Protein AF-A0A660XQ26-F1 (afdb_monomer)

Radius of gyration: 34.51 Å; Cα contacts (8 Å, |Δi|>4): 28; chains: 1; bounding box: 48×51×96 Å

Sequence (122 aa):
MLNLTRQERLVIRFLALFFVIGSGVHLIRERINPVQPIMLNGESEEAEVFKAKADKVESLYILNQRRGRSEGQSINPGETRPVKIDLNSATLDELMALPKIGQVTAQRIIDYRAKHGGFKTV

Structure (mmCIF, N/CA/C/O backbone):
data_AF-A0A660XQ26-F1
#
_entry.id   AF-A0A660XQ26-F1
#
loop_
_atom_site.group_PDB
_atom_site.id
_atom_site.type_symbol
_atom_site.label_atom_id
_atom_site.label_alt_id
_atom_site.label_comp_id
_atom_site.label_asym_id
_atom_site.label_entity_id
_atom_site.label_seq_id
_atom_site.pdbx_PDB_ins_code
_atom_site.Cartn_x
_atom_site.Cartn_y
_atom_site.Cartn_z
_atom_site.occupancy
_atom_site.B_iso_or_equiv
_atom_site.auth_seq_id
_atom_site.auth_comp_id
_atom_site.auth_asym_id
_atom_site.auth_atom_id
_atom_site.pdbx_PDB_model_num
ATOM 1 N N . MET A 1 1 ? 31.552 16.662 -64.137 1.00 50.75 1 MET A N 1
ATOM 2 C CA . MET A 1 1 ? 30.995 15.363 -63.700 1.00 50.75 1 MET A CA 1
ATOM 3 C C . MET A 1 1 ? 31.978 14.786 -62.704 1.00 50.75 1 MET A C 1
ATOM 5 O O . MET A 1 1 ? 33.138 14.659 -63.066 1.00 50.75 1 MET A O 1
ATOM 9 N N . LEU A 1 2 ? 31.592 14.562 -61.446 1.00 68.12 2 LEU A N 1
ATOM 10 C CA . LEU A 1 2 ? 32.532 13.978 -60.489 1.00 68.12 2 LEU A CA 1
ATOM 11 C C . LEU A 1 2 ? 32.887 12.554 -60.964 1.00 68.12 2 LEU A C 1
ATOM 13 O O . LEU A 1 2 ? 31.992 11.734 -61.181 1.00 68.12 2 LEU A O 1
ATOM 17 N N . ASN A 1 3 ? 34.175 12.266 -61.155 1.00 71.19 3 ASN A N 1
ATOM 18 C CA . ASN A 1 3 ? 34.662 10.927 -61.497 1.00 71.19 3 ASN A CA 1
ATOM 19 C C . ASN A 1 3 ? 34.707 10.065 -60.230 1.00 71.19 3 ASN A C 1
ATOM 21 O O . ASN A 1 3 ? 35.777 9.775 -59.707 1.00 71.19 3 ASN A O 1
ATOM 25 N N . LEU A 1 4 ? 33.533 9.685 -59.717 1.00 80.94 4 LEU A N 1
ATOM 26 C CA . LEU A 1 4 ? 33.453 8.802 -58.557 1.00 80.94 4 LEU A CA 1
ATOM 27 C C . LEU A 1 4 ? 33.708 7.351 -58.945 1.00 80.94 4 LEU A C 1
ATOM 29 O O . LEU A 1 4 ? 33.143 6.841 -59.926 1.00 80.94 4 LEU A O 1
ATOM 33 N N . THR A 1 5 ? 34.491 6.670 -58.115 1.00 89.06 5 THR A N 1
ATOM 34 C CA . THR A 1 5 ? 34.742 5.236 -58.249 1.00 89.06 5 THR A CA 1
ATOM 35 C C . THR A 1 5 ? 33.449 4.434 -58.035 1.00 89.06 5 THR A C 1
ATOM 37 O O . THR A 1 5 ? 32.462 4.918 -57.468 1.00 89.06 5 THR A O 1
ATOM 40 N N . ARG A 1 6 ? 33.408 3.176 -58.509 1.00 83.62 6 ARG A N 1
ATOM 41 C CA . ARG A 1 6 ? 32.219 2.307 -58.350 1.00 83.62 6 ARG A CA 1
ATOM 42 C C . ARG A 1 6 ? 31.797 2.174 -56.881 1.00 83.62 6 ARG A C 1
ATOM 44 O O . ARG A 1 6 ? 30.602 2.133 -56.603 1.00 83.62 6 ARG A O 1
ATOM 51 N N . GLN A 1 7 ? 32.776 2.144 -55.975 1.00 83.88 7 GLN A N 1
ATOM 52 C CA . GLN A 1 7 ? 32.571 2.016 -54.533 1.00 83.88 7 GLN A CA 1
ATOM 53 C C . GLN A 1 7 ? 31.989 3.300 -53.925 1.00 83.88 7 GLN A C 1
ATOM 55 O O . GLN A 1 7 ? 31.001 3.241 -53.200 1.00 83.88 7 GLN A O 1
ATOM 60 N N . GLU A 1 8 ? 32.497 4.475 -54.296 1.00 85.50 8 GLU A N 1
ATOM 61 C CA . GLU A 1 8 ? 31.980 5.750 -53.778 1.00 85.50 8 GLU A CA 1
ATOM 62 C C . GLU A 1 8 ? 30.532 6.013 -54.208 1.00 85.50 8 GLU A C 1
ATOM 64 O O . GLU A 1 8 ? 29.714 6.490 -53.424 1.00 85.50 8 GLU A O 1
ATOM 69 N N . ARG A 1 9 ? 30.166 5.640 -55.441 1.00 86.56 9 ARG A N 1
ATOM 70 C CA . ARG A 1 9 ? 28.785 5.779 -55.929 1.00 86.56 9 ARG A CA 1
ATOM 71 C C . ARG A 1 9 ? 27.801 4.910 -55.146 1.00 86.56 9 ARG A C 1
ATOM 73 O O . ARG A 1 9 ? 26.646 5.294 -54.976 1.00 86.56 9 ARG A O 1
ATOM 80 N N . LEU A 1 10 ? 28.249 3.741 -54.694 1.00 86.75 10 LEU A N 1
ATOM 81 C CA . LEU A 1 10 ? 27.459 2.833 -53.870 1.00 86.75 10 LEU A CA 1
ATOM 82 C C . LEU A 1 10 ? 27.271 3.422 -52.466 1.00 86.75 10 LEU A C 1
ATOM 84 O O . LEU A 1 10 ? 26.140 3.518 -51.998 1.00 86.75 10 LEU A O 1
ATOM 88 N N . VAL A 1 11 ? 28.352 3.915 -51.856 1.00 89.50 11 VAL A N 1
ATOM 89 C CA . VAL A 1 11 ? 28.323 4.579 -50.542 1.00 89.50 11 VAL A CA 1
ATOM 90 C C . VAL A 1 11 ? 27.390 5.788 -50.550 1.00 89.50 11 VAL A C 1
ATOM 92 O O . VAL A 1 11 ? 26.551 5.914 -49.665 1.00 89.50 11 VAL A O 1
ATOM 95 N N . ILE A 1 12 ? 27.452 6.637 -51.578 1.00 92.19 12 ILE A N 1
ATOM 96 C CA . ILE A 1 12 ? 26.571 7.810 -51.679 1.00 92.19 12 ILE A CA 1
ATOM 97 C C . ILE A 1 12 ? 25.101 7.408 -51.809 1.00 92.19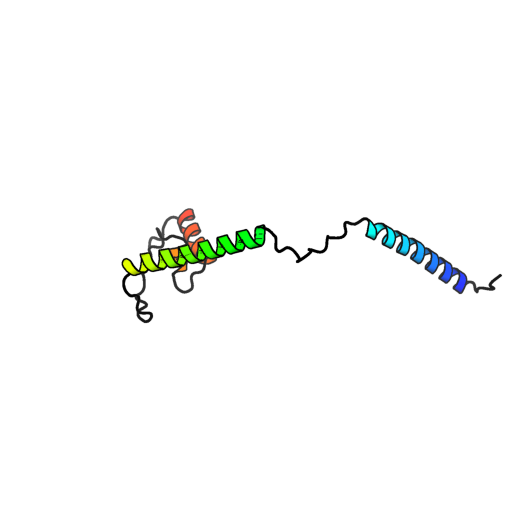 12 ILE A C 1
ATOM 99 O O . ILE A 1 12 ? 24.242 8.047 -51.208 1.00 92.19 12 ILE A O 1
ATOM 103 N N . ARG A 1 13 ? 24.790 6.335 -52.547 1.00 90.31 13 ARG A N 1
ATOM 104 C CA . ARG A 1 13 ? 23.413 5.824 -52.648 1.00 90.31 13 ARG A CA 1
ATOM 105 C C . ARG A 1 13 ? 22.903 5.296 -51.309 1.00 90.31 13 ARG A C 1
ATOM 107 O O . ARG A 1 13 ? 21.759 5.571 -50.963 1.00 90.31 13 ARG A O 1
ATOM 114 N N . PHE A 1 14 ? 23.744 4.596 -50.547 1.00 93.75 14 PHE A N 1
ATOM 115 C CA . PHE A 1 14 ? 23.399 4.169 -49.191 1.00 93.75 14 PHE A CA 1
ATOM 116 C C . PHE A 1 14 ? 23.185 5.367 -48.264 1.00 93.75 14 PHE A C 1
ATOM 118 O O . PHE A 1 14 ? 22.149 5.444 -47.610 1.00 93.75 14 PHE A O 1
ATOM 125 N N . LEU A 1 15 ? 24.102 6.336 -48.254 1.00 92.81 15 LEU A N 1
ATOM 126 C CA . LEU A 1 15 ? 23.973 7.539 -47.430 1.00 92.81 15 LEU A CA 1
ATOM 127 C C . LEU A 1 15 ? 22.704 8.330 -47.763 1.00 92.81 15 LEU A C 1
ATOM 129 O O . LEU A 1 15 ? 21.978 8.718 -46.854 1.00 92.81 15 LEU A O 1
ATOM 133 N N . ALA A 1 16 ? 22.390 8.510 -49.048 1.00 94.06 16 ALA A N 1
ATOM 134 C CA . ALA A 1 16 ? 21.166 9.180 -49.474 1.00 94.06 16 ALA A CA 1
ATOM 135 C C . ALA A 1 16 ? 19.904 8.423 -49.022 1.00 94.06 16 ALA A C 1
ATOM 137 O O . ALA A 1 16 ? 18.959 9.046 -48.545 1.00 94.06 16 ALA A O 1
ATOM 138 N N . LEU A 1 17 ? 19.897 7.086 -49.111 1.00 94.19 17 LEU A N 1
ATOM 139 C CA . LEU A 1 17 ? 18.779 6.255 -48.653 1.00 94.19 17 LEU A CA 1
ATOM 140 C C . LEU A 1 17 ? 18.546 6.406 -47.142 1.00 94.19 17 LEU A C 1
ATOM 142 O O . LEU A 1 17 ? 17.425 6.679 -46.716 1.00 94.19 17 LEU A O 1
ATOM 146 N N . PHE A 1 18 ? 19.600 6.267 -46.334 1.00 93.88 18 PHE A N 1
ATOM 147 C CA . PHE A 1 18 ? 19.507 6.413 -44.879 1.00 93.88 18 PHE A CA 1
ATOM 148 C C . PHE A 1 18 ? 19.152 7.838 -44.459 1.00 93.88 18 PHE A C 1
ATOM 150 O O . PHE A 1 18 ? 18.417 8.009 -43.491 1.00 93.88 18 PHE A O 1
ATOM 157 N N . PHE A 1 19 ? 19.613 8.852 -45.194 1.00 94.19 19 PHE A N 1
ATOM 158 C CA . PHE A 1 19 ? 19.237 10.238 -44.943 1.00 94.19 19 PHE A CA 1
ATOM 159 C C . PHE A 1 19 ? 17.743 10.463 -45.191 1.00 94.19 19 PHE A C 1
ATOM 161 O O . PHE A 1 19 ? 17.068 11.009 -44.331 1.00 94.19 19 PHE A O 1
ATOM 168 N N . VAL A 1 20 ? 17.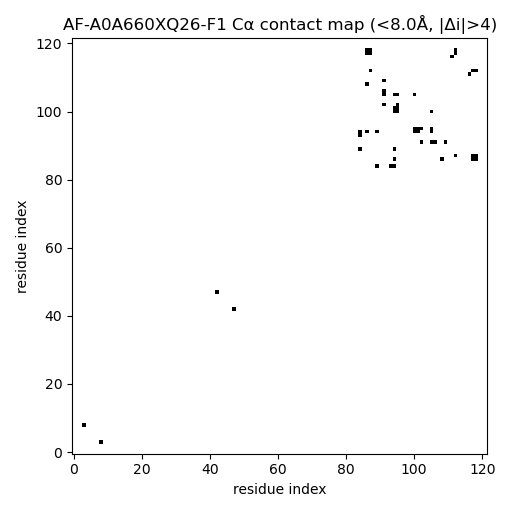187 9.969 -46.303 1.00 93.69 20 VAL A N 1
ATOM 169 C CA . VAL A 1 20 ? 15.748 10.097 -46.599 1.00 93.69 20 VAL A CA 1
ATOM 170 C C . VAL A 1 20 ? 14.895 9.352 -45.570 1.00 93.69 20 VAL A C 1
ATOM 172 O O . VAL A 1 20 ? 13.923 9.910 -45.063 1.00 93.69 20 VAL A O 1
ATOM 175 N N . ILE A 1 21 ? 15.268 8.117 -45.221 1.00 92.38 21 ILE A N 1
ATOM 176 C CA . ILE A 1 21 ? 14.558 7.326 -44.204 1.00 92.38 21 ILE A CA 1
ATOM 177 C C . ILE A 1 21 ? 14.665 8.002 -42.831 1.00 92.38 21 ILE A C 1
ATOM 179 O O . ILE A 1 21 ? 13.659 8.177 -42.147 1.00 92.38 21 ILE A O 1
ATOM 183 N N . GLY A 1 22 ? 15.869 8.422 -42.439 1.00 87.06 22 GLY A N 1
ATOM 184 C CA . GLY A 1 22 ? 16.141 9.086 -41.167 1.00 87.06 22 GLY A CA 1
ATOM 185 C C . GLY A 1 22 ? 15.412 10.422 -41.037 1.00 87.06 22 GLY A C 1
ATOM 186 O O . GLY A 1 22 ? 14.752 10.654 -40.027 1.00 87.06 22 GLY A O 1
ATOM 187 N N . SER A 1 23 ? 15.451 11.267 -42.071 1.00 87.00 23 SER A N 1
ATOM 188 C CA . SER A 1 23 ? 14.676 12.509 -42.136 1.00 87.00 23 SER A CA 1
ATOM 189 C C . SER A 1 23 ? 13.170 12.240 -42.114 1.00 87.00 23 SER A C 1
ATOM 191 O O . SER A 1 23 ? 12.448 12.951 -41.425 1.00 87.00 23 SER A O 1
ATOM 193 N N . GLY A 1 24 ? 12.685 11.190 -42.784 1.00 86.19 24 GLY A N 1
ATOM 194 C CA . GLY A 1 24 ? 11.277 10.787 -42.731 1.00 86.19 24 GLY A CA 1
ATOM 195 C C . GLY A 1 24 ? 10.819 10.404 -41.320 1.00 86.19 24 GLY A C 1
ATOM 196 O O . GLY A 1 24 ? 9.801 10.902 -40.843 1.00 86.19 24 GLY A O 1
ATOM 197 N N . VAL A 1 25 ? 11.601 9.584 -40.610 1.00 84.19 25 VAL A N 1
ATOM 198 C CA . VAL A 1 25 ? 11.337 9.231 -39.202 1.00 84.19 25 VAL A CA 1
ATOM 199 C C . VAL A 1 25 ? 11.413 10.465 -38.299 1.00 84.19 25 VAL A C 1
ATOM 201 O O . VAL A 1 25 ? 10.564 10.643 -37.425 1.00 84.19 25 VAL A O 1
ATOM 204 N N . HIS A 1 26 ? 12.401 11.335 -38.521 1.00 76.88 26 HIS A N 1
ATOM 205 C CA . HIS A 1 26 ? 12.572 12.575 -37.767 1.00 76.88 26 HIS A CA 1
ATOM 206 C C . HIS A 1 26 ? 11.348 13.496 -37.892 1.00 76.88 26 HIS A C 1
ATOM 208 O O . HIS A 1 26 ? 10.875 14.008 -36.882 1.00 76.88 26 HIS A O 1
ATOM 214 N N . LEU A 1 27 ? 10.780 13.622 -39.096 1.00 73.31 27 LEU A N 1
ATOM 215 C CA . LEU A 1 27 ? 9.578 14.423 -39.351 1.00 73.31 27 LEU A CA 1
ATOM 216 C C . LEU A 1 27 ? 8.311 13.829 -38.710 1.00 73.31 27 LEU A C 1
ATOM 218 O O . LEU A 1 27 ? 7.433 14.572 -38.276 1.00 73.31 27 LEU A O 1
ATOM 222 N N . ILE A 1 28 ? 8.200 12.499 -38.607 1.00 70.94 28 ILE A N 1
ATOM 223 C CA . ILE A 1 28 ? 7.044 11.841 -37.966 1.00 70.94 28 ILE A CA 1
ATOM 224 C C . ILE A 1 28 ? 7.095 11.982 -36.434 1.00 70.94 28 ILE A C 1
ATOM 226 O O . ILE A 1 28 ? 6.047 12.067 -35.791 1.00 70.94 28 ILE A O 1
ATOM 230 N N . ARG A 1 29 ? 8.292 12.071 -35.834 1.00 66.69 29 ARG A N 1
ATOM 231 C CA . ARG A 1 29 ? 8.457 12.256 -34.379 1.00 66.69 29 ARG A CA 1
ATOM 232 C C . ARG A 1 29 ? 7.806 13.546 -33.871 1.00 66.69 29 ARG A C 1
ATOM 234 O O . ARG A 1 29 ? 7.321 13.570 -32.746 1.00 66.69 29 ARG A O 1
ATOM 241 N N . GLU A 1 30 ? 7.745 14.588 -34.693 1.00 61.28 30 GLU A N 1
ATOM 242 C CA . GLU A 1 30 ? 7.237 15.910 -34.303 1.00 61.28 30 GLU A CA 1
ATOM 243 C C . GLU A 1 30 ? 5.697 15.977 -34.199 1.00 61.28 30 GLU A C 1
ATOM 245 O O . GLU A 1 30 ? 5.143 16.926 -33.649 1.00 61.28 30 GLU A O 1
ATOM 250 N N . ARG A 1 31 ? 4.982 14.943 -34.674 1.00 60.19 31 ARG A N 1
ATOM 251 C CA . ARG A 1 31 ? 3.523 14.772 -34.498 1.00 60.19 31 ARG A CA 1
ATOM 252 C C . ARG A 1 31 ? 3.147 13.890 -33.305 1.00 60.19 31 ARG A C 1
ATOM 254 O O . ARG A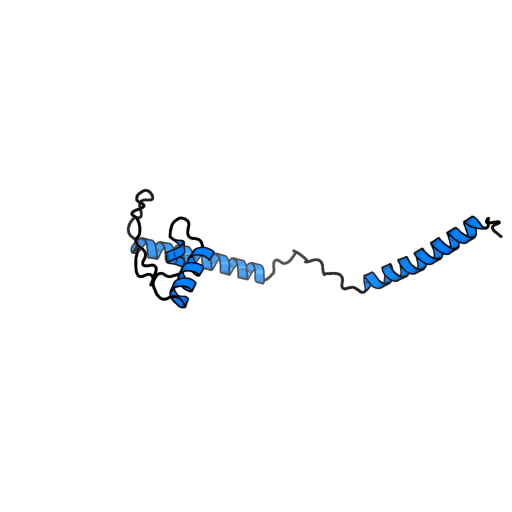 1 31 ? 1.960 13.724 -33.031 1.00 60.19 31 ARG A O 1
ATOM 261 N N . ILE A 1 32 ? 4.125 13.320 -32.601 1.00 65.06 32 ILE A N 1
ATOM 262 C CA . ILE A 1 32 ? 3.881 12.591 -31.357 1.00 65.06 32 ILE A CA 1
ATOM 263 C C . ILE A 1 32 ? 3.888 13.627 -30.238 1.00 65.06 32 ILE A C 1
ATOM 265 O O . ILE A 1 32 ? 4.932 14.196 -29.936 1.00 65.06 32 ILE A O 1
ATOM 269 N N . ASN A 1 33 ? 2.694 13.885 -29.695 1.00 64.25 33 ASN A N 1
ATOM 270 C CA . ASN A 1 33 ? 2.372 14.845 -28.637 1.00 64.25 33 ASN A CA 1
ATOM 271 C C . ASN A 1 33 ? 3.591 15.230 -27.782 1.00 64.25 33 ASN A C 1
ATOM 273 O O . ASN A 1 33 ? 4.031 14.399 -26.977 1.00 64.25 33 ASN A O 1
ATOM 277 N N . PRO A 1 34 ? 4.140 16.455 -27.913 1.00 64.81 34 PRO A N 1
ATOM 278 C CA . PRO A 1 34 ? 5.104 16.921 -26.935 1.00 64.81 34 PRO A CA 1
ATOM 279 C C . PRO A 1 34 ? 4.396 16.886 -25.581 1.00 64.81 34 PRO A C 1
ATOM 281 O O . PRO A 1 34 ? 3.382 17.557 -25.382 1.00 64.81 34 PRO A O 1
ATOM 284 N N . VAL A 1 35 ? 4.886 16.037 -24.675 1.00 63.06 35 VAL A N 1
ATOM 285 C CA . VAL A 1 35 ? 4.476 16.061 -23.271 1.00 63.06 35 VAL A CA 1
ATOM 286 C C . VAL A 1 35 ? 4.695 17.495 -22.817 1.00 63.06 35 VAL A C 1
ATOM 288 O O . VAL A 1 35 ? 5.826 17.982 -22.852 1.00 63.06 35 VAL A O 1
ATOM 291 N N . GLN A 1 36 ? 3.608 18.197 -22.497 1.00 68.19 36 GLN A N 1
ATOM 292 C CA . GLN A 1 36 ? 3.690 19.587 -22.076 1.00 68.19 36 GLN A CA 1
AT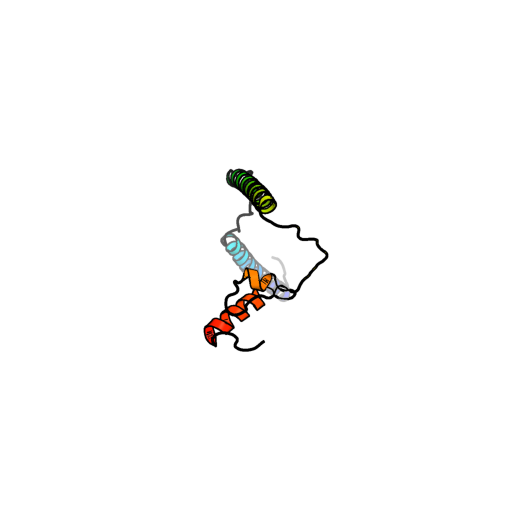OM 293 C C . GLN A 1 36 ? 4.631 19.647 -20.868 1.00 68.19 36 GLN A C 1
ATOM 295 O O . GLN A 1 36 ? 4.418 18.896 -19.909 1.00 68.19 36 GLN A O 1
ATOM 300 N N . PRO A 1 37 ? 5.691 20.473 -20.904 1.00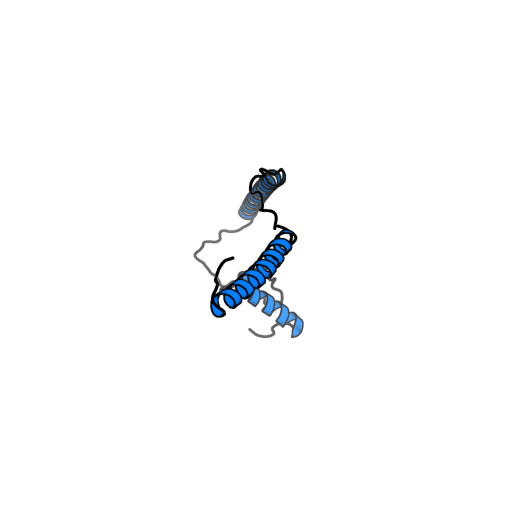 62.78 37 PRO A N 1
ATOM 301 C CA . PRO A 1 37 ? 6.511 20.669 -19.726 1.00 62.78 37 PRO A CA 1
ATOM 302 C C . PRO A 1 37 ? 5.603 21.233 -18.635 1.00 62.78 37 PRO A C 1
ATOM 304 O O . PRO A 1 37 ? 4.921 22.237 -18.846 1.00 62.78 37 PRO A O 1
ATOM 307 N N . ILE A 1 38 ? 5.554 20.552 -17.490 1.00 60.56 38 ILE A N 1
ATOM 308 C CA . ILE A 1 38 ? 4.808 21.015 -16.321 1.00 60.56 38 ILE A CA 1
ATOM 309 C C . ILE A 1 38 ? 5.414 22.363 -15.930 1.00 60.56 38 ILE A C 1
ATOM 311 O O . ILE A 1 38 ? 6.542 22.431 -15.442 1.00 60.56 38 ILE A O 1
ATOM 315 N N . MET A 1 39 ? 4.678 23.440 -16.192 1.00 48.88 39 MET A N 1
ATOM 316 C CA . MET A 1 39 ? 5.044 24.771 -15.732 1.00 48.88 39 MET A CA 1
ATOM 317 C C . MET A 1 39 ? 4.870 24.783 -14.211 1.00 48.88 39 MET A C 1
ATOM 319 O O . MET A 1 39 ? 3.754 24.866 -13.710 1.00 48.88 39 MET A O 1
ATOM 323 N N . LEU A 1 40 ? 5.973 24.688 -13.467 1.00 63.75 40 LEU A N 1
ATOM 324 C CA . LEU A 1 40 ? 6.020 24.751 -11.998 1.00 63.75 40 LEU A CA 1
ATOM 325 C C . LEU A 1 40 ? 5.915 26.203 -11.493 1.00 63.75 40 LEU A C 1
ATOM 327 O O . LEU A 1 40 ? 6.569 26.594 -10.537 1.00 63.75 40 LEU A O 1
ATOM 331 N N . ASN A 1 41 ? 5.103 27.008 -12.179 1.00 67.62 41 ASN A N 1
ATOM 332 C CA . ASN A 1 41 ? 4.902 28.428 -11.925 1.00 67.62 41 ASN A CA 1
ATOM 333 C C . ASN A 1 41 ? 3.400 28.680 -11.853 1.00 67.62 41 ASN A C 1
ATOM 335 O O . ASN A 1 41 ? 2.779 29.200 -12.777 1.00 67.62 41 ASN A O 1
ATOM 339 N N . GLY A 1 42 ? 2.817 28.242 -10.754 1.00 55.91 42 GLY A N 1
ATOM 340 C CA . GLY A 1 42 ? 1.470 28.594 -10.379 1.00 55.91 42 GLY A CA 1
ATOM 341 C C . GLY A 1 42 ? 1.468 28.676 -8.875 1.00 55.91 42 GLY A C 1
ATOM 342 O O . GLY A 1 42 ? 1.357 27.653 -8.205 1.00 55.91 42 GLY A O 1
ATOM 343 N N . GLU A 1 43 ? 1.553 29.892 -8.350 1.00 61.34 43 GLU A N 1
ATOM 344 C CA . GLU A 1 43 ? 0.813 30.234 -7.139 1.00 61.34 43 GLU A CA 1
ATOM 345 C C . GLU A 1 43 ? -0.670 30.102 -7.521 1.00 61.34 43 GLU A C 1
ATOM 347 O O . GLU A 1 43 ? -1.361 31.068 -7.823 1.00 61.34 43 GLU A O 1
ATOM 352 N N . SER A 1 44 ? -1.092 28.857 -7.744 1.00 65.00 44 SER A N 1
ATOM 353 C CA . SER A 1 44 ? -2.439 28.521 -8.144 1.00 65.00 44 SER A CA 1
ATOM 354 C C . SER A 1 44 ? -3.317 28.790 -6.938 1.00 65.00 44 SER A C 1
ATOM 356 O O . SER A 1 44 ? -2.909 28.561 -5.798 1.00 65.00 44 SER A O 1
ATOM 358 N N . GLU A 1 45 ? -4.545 29.235 -7.177 1.00 63.03 45 GLU A N 1
ATOM 359 C CA . GLU A 1 45 ? -5.559 29.336 -6.122 1.00 63.03 45 GLU A CA 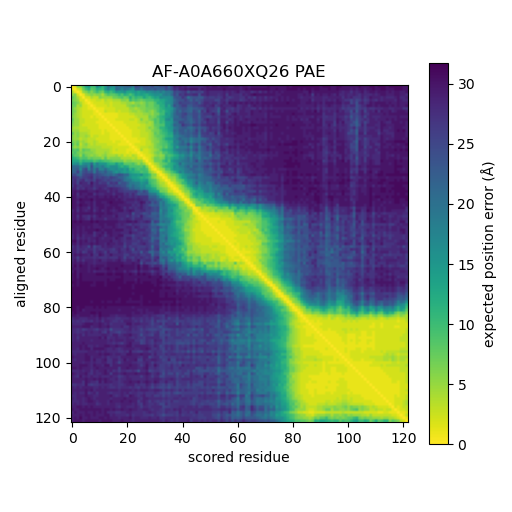1
ATOM 360 C C . GLU A 1 45 ? -5.662 28.014 -5.336 1.00 63.03 45 GLU A C 1
ATOM 362 O O . GLU A 1 45 ? -5.891 27.995 -4.130 1.00 63.03 45 GLU A O 1
ATOM 367 N N . GLU A 1 46 ? -5.377 26.891 -6.001 1.00 68.00 46 GLU A N 1
ATOM 368 C CA . GLU A 1 46 ? -5.274 25.571 -5.389 1.00 68.00 46 GLU A CA 1
ATOM 369 C C . GLU A 1 46 ? -4.169 25.467 -4.331 1.00 68.00 46 GLU A C 1
ATOM 371 O O . GLU A 1 46 ? -4.388 24.820 -3.311 1.00 68.00 46 GLU A O 1
ATOM 376 N N . ALA A 1 47 ? -3.006 26.094 -4.529 1.00 71.12 47 ALA A N 1
ATOM 377 C CA . ALA A 1 47 ? -1.914 26.090 -3.558 1.00 71.12 47 ALA A CA 1
ATOM 378 C C . ALA A 1 47 ? -2.279 26.885 -2.295 1.00 71.12 47 ALA A C 1
ATOM 380 O O . ALA A 1 47 ? -1.979 26.442 -1.183 1.00 71.12 47 ALA A O 1
ATOM 381 N N . GLU A 1 48 ? -2.980 28.013 -2.441 1.00 74.44 48 GLU A N 1
ATOM 382 C CA . GLU A 1 48 ? -3.470 28.802 -1.305 1.00 74.44 48 GLU A CA 1
ATOM 383 C C . GLU A 1 48 ? -4.577 28.056 -0.547 1.00 74.44 48 GLU A C 1
ATOM 385 O O . GLU A 1 48 ? -4.515 27.915 0.677 1.00 74.44 48 GLU A O 1
ATOM 390 N N . VAL A 1 49 ? -5.541 27.478 -1.270 1.00 78.62 49 VAL A N 1
ATOM 391 C CA . VAL A 1 49 ? -6.610 26.647 -0.695 1.00 78.62 49 VAL A CA 1
ATOM 392 C C . VAL A 1 49 ? -6.034 25.410 -0.003 1.00 78.62 49 VAL A C 1
ATOM 394 O O . VAL A 1 49 ? -6.489 25.028 1.079 1.00 78.62 49 VAL A O 1
ATOM 397 N N . PHE A 1 50 ? -5.015 24.785 -0.591 1.00 84.19 50 PHE A N 1
ATOM 398 C CA . PHE A 1 50 ? -4.323 23.644 -0.004 1.00 84.19 50 PHE A CA 1
ATOM 399 C C . PHE A 1 50 ? -3.594 24.035 1.280 1.00 84.19 50 PHE A C 1
ATOM 401 O O . PHE A 1 50 ? -3.726 23.337 2.285 1.00 84.19 50 PHE A O 1
ATOM 408 N N . LYS A 1 51 ? -2.892 25.173 1.283 1.00 85.00 51 LYS A N 1
ATOM 409 C CA . LYS A 1 51 ? -2.216 25.707 2.469 1.00 85.00 51 LYS A CA 1
ATOM 410 C C . LYS A 1 51 ? -3.215 26.025 3.585 1.00 85.00 51 LYS A C 1
ATOM 412 O O . LYS A 1 51 ? -3.054 25.534 4.697 1.00 85.00 51 LYS A O 1
ATOM 417 N N . ALA A 1 52 ? -4.315 26.710 3.269 1.00 87.81 52 ALA A N 1
ATOM 418 C CA . ALA A 1 52 ? -5.386 26.994 4.225 1.00 87.81 52 ALA A CA 1
ATOM 419 C C . ALA A 1 52 ? -6.031 25.711 4.785 1.00 87.81 52 ALA A C 1
ATOM 421 O O . ALA A 1 52 ? -6.383 25.633 5.966 1.00 87.81 52 ALA A O 1
ATOM 422 N N . LYS A 1 53 ? -6.175 24.670 3.955 1.00 89.31 53 LYS A N 1
ATOM 423 C CA . LYS A 1 53 ? -6.680 23.363 4.392 1.00 89.31 53 LYS A CA 1
ATOM 424 C C . LYS A 1 53 ? -5.677 22.639 5.290 1.00 89.31 53 LYS A C 1
ATOM 426 O O . LYS A 1 53 ? -6.102 22.055 6.284 1.00 89.31 53 LYS A O 1
ATOM 431 N N . ALA A 1 54 ? -4.386 22.694 4.972 1.00 89.00 54 ALA A N 1
ATOM 432 C CA . ALA A 1 54 ? -3.323 22.131 5.798 1.00 89.00 54 ALA A CA 1
ATOM 433 C C . ALA A 1 54 ? -3.276 22.806 7.179 1.00 89.00 54 ALA A C 1
ATOM 435 O O . ALA A 1 54 ? -3.323 22.110 8.191 1.00 89.00 54 ALA A O 1
ATOM 436 N N . ASP A 1 55 ? -3.330 24.139 7.227 1.00 92.81 55 ASP A N 1
ATOM 437 C CA . ASP A 1 55 ? -3.363 24.912 8.476 1.00 92.81 55 ASP A CA 1
ATOM 438 C C . ASP A 1 55 ? -4.603 24.574 9.321 1.00 92.81 55 ASP A C 1
ATOM 440 O O . ASP A 1 55 ? -4.533 24.411 10.543 1.00 92.81 55 ASP A O 1
ATOM 444 N N . LYS A 1 56 ? -5.761 24.394 8.673 1.00 90.50 56 LYS A N 1
ATOM 445 C CA . LYS A 1 56 ? -6.985 23.959 9.353 1.00 90.50 56 LYS A CA 1
ATOM 446 C C . LYS A 1 56 ? -6.848 22.545 9.921 1.00 90.50 56 LYS A C 1
ATOM 448 O O . LYS A 1 56 ? -7.293 22.311 11.043 1.00 90.50 56 LYS A O 1
ATOM 453 N N . VAL A 1 57 ? -6.242 21.612 9.188 1.00 90.75 57 VAL A N 1
ATOM 454 C CA . VAL A 1 57 ? -5.995 20.241 9.668 1.00 90.75 57 VAL A CA 1
ATOM 455 C C . VAL A 1 57 ? -5.045 20.244 10.865 1.00 90.75 57 VAL A C 1
ATOM 457 O O . VAL A 1 57 ? -5.347 19.593 11.864 1.00 90.75 57 VAL A O 1
ATOM 460 N N . GLU A 1 58 ? -3.972 21.034 10.814 1.00 90.12 58 GLU A N 1
ATOM 461 C CA . GLU A 1 58 ? -3.052 21.228 11.940 1.00 90.12 58 GLU A CA 1
ATOM 462 C C . GLU A 1 58 ? -3.804 21.759 13.170 1.00 90.12 58 GLU A C 1
ATOM 464 O O . GLU A 1 58 ? -3.720 21.199 14.263 1.00 90.12 58 GLU A O 1
ATOM 469 N N . SER A 1 59 ? -4.657 22.773 12.989 1.00 85.06 59 SER A N 1
ATOM 470 C CA . SER A 1 59 ? -5.468 23.325 14.082 1.00 85.06 59 SER A CA 1
ATOM 471 C C . SER A 1 59 ? -6.421 22.291 14.709 1.00 85.06 59 SER A C 1
ATOM 473 O O . SER A 1 59 ? -6.590 22.263 15.932 1.00 85.06 59 SER A O 1
ATOM 475 N N . LEU A 1 60 ? -7.006 21.400 13.896 1.00 84.88 60 LEU A N 1
ATOM 476 C CA . LEU A 1 60 ? -7.879 20.317 14.360 1.00 84.88 60 LEU A CA 1
ATOM 477 C C . LEU A 1 60 ? -7.093 19.250 15.124 1.00 84.88 60 LEU A C 1
ATOM 479 O O . LEU A 1 60 ? -7.584 18.738 16.132 1.00 84.88 60 LEU A O 1
ATOM 483 N N . TYR A 1 61 ? -5.874 18.942 14.682 1.00 80.75 61 TYR A N 1
ATOM 484 C CA . TYR A 1 61 ? -4.978 18.034 15.387 1.00 80.75 61 TYR A CA 1
ATOM 485 C C . TYR A 1 61 ? -4.622 18.578 16.776 1.00 80.75 61 TYR A C 1
ATOM 487 O O . TYR A 1 61 ? -4.810 17.881 17.775 1.00 80.75 61 TYR A O 1
ATOM 495 N N . ILE A 1 62 ? -4.225 19.852 16.871 1.00 83.19 62 ILE A N 1
ATOM 496 C CA . ILE A 1 62 ? -3.908 20.501 18.152 1.00 83.19 62 ILE A CA 1
ATOM 497 C C . ILE A 1 62 ? -5.135 20.571 19.072 1.00 83.19 62 ILE A C 1
ATOM 499 O O . ILE A 1 62 ? -5.016 20.341 20.279 1.00 83.19 62 ILE A O 1
ATOM 503 N N . LEU A 1 63 ? -6.325 20.852 18.534 1.00 79.81 63 LEU A N 1
ATOM 504 C CA . LEU A 1 63 ? -7.560 20.889 19.320 1.00 79.81 63 LEU A CA 1
ATOM 505 C C . LEU A 1 63 ? -7.922 19.506 19.880 1.00 79.81 63 LEU A C 1
ATOM 507 O O . LEU A 1 63 ? -8.204 19.386 21.074 1.00 79.81 63 LEU A O 1
ATOM 511 N N . ASN A 1 64 ? -7.872 18.462 19.049 1.00 75.38 64 ASN A N 1
ATOM 512 C CA . ASN A 1 64 ? -8.131 17.086 19.476 1.00 75.38 64 ASN A CA 1
ATOM 513 C C . ASN A 1 64 ? -7.077 16.596 20.474 1.00 75.38 64 ASN A C 1
ATOM 515 O O . ASN A 1 64 ? -7.421 15.925 21.442 1.00 75.38 64 ASN A O 1
ATOM 519 N N . GLN A 1 65 ? -5.814 16.992 20.306 1.00 74.62 65 GLN A N 1
ATOM 520 C CA . GLN A 1 65 ? -4.744 16.665 21.243 1.00 74.62 65 GLN A CA 1
ATOM 521 C C . GLN A 1 65 ? -4.931 17.364 22.597 1.00 74.62 65 GLN A C 1
ATOM 523 O O . GLN A 1 65 ? -4.682 16.755 23.636 1.00 74.62 65 GLN A O 1
ATOM 528 N N . ARG A 1 66 ? -5.415 18.616 22.620 1.00 72.69 66 ARG A N 1
ATOM 529 C CA . ARG A 1 66 ? -5.792 19.311 23.865 1.00 72.69 66 ARG A CA 1
ATOM 530 C C . ARG A 1 66 ? -6.991 18.651 24.540 1.00 72.69 66 ARG A C 1
ATOM 532 O O . ARG A 1 66 ? -6.951 18.451 25.749 1.00 72.69 66 ARG A O 1
ATOM 539 N N . ARG A 1 67 ? -8.008 18.264 23.764 1.00 70.19 67 ARG A N 1
ATOM 540 C CA . ARG A 1 67 ? -9.191 17.551 24.265 1.00 70.19 67 ARG A CA 1
ATOM 541 C C . ARG A 1 67 ? -8.816 16.183 24.850 1.00 70.19 67 ARG A C 1
ATOM 543 O O . ARG A 1 67 ? -9.223 15.864 25.959 1.00 70.19 67 ARG A O 1
ATOM 550 N N . GLY A 1 68 ? -7.938 15.442 24.172 1.00 55.28 68 GLY A N 1
ATOM 551 C CA . GLY A 1 68 ? -7.379 14.175 24.651 1.00 55.28 68 GLY A CA 1
ATOM 552 C C . GLY A 1 68 ? -6.448 14.319 25.861 1.00 55.28 68 GLY A C 1
ATOM 553 O O . GLY A 1 68 ? -6.325 13.383 26.641 1.00 55.28 68 GLY A O 1
ATOM 554 N N . ARG A 1 69 ? -5.837 15.492 26.085 1.00 56.22 69 ARG A N 1
ATOM 555 C CA . ARG A 1 69 ? -5.038 15.772 27.295 1.00 56.22 69 ARG A CA 1
ATOM 556 C C . ARG A 1 69 ? -5.893 16.026 28.538 1.00 56.22 69 ARG A C 1
ATOM 558 O O . ARG A 1 69 ? -5.386 15.885 29.645 1.00 56.22 69 ARG A O 1
ATOM 565 N N . SER A 1 70 ? -7.160 16.404 28.364 1.00 55.53 70 SER A N 1
ATOM 566 C CA . SER A 1 70 ? -8.114 16.588 29.465 1.00 55.53 70 SER A CA 1
ATOM 567 C C . SER A 1 70 ? -8.807 15.285 29.887 1.00 55.53 70 SER A C 1
ATOM 569 O O . SER A 1 70 ? -9.330 15.229 30.993 1.00 55.53 70 SER A O 1
ATOM 571 N N . GLU A 1 71 ? -8.763 14.234 29.059 1.00 60.75 71 GLU A N 1
ATOM 572 C CA . GLU A 1 71 ? -9.380 12.923 29.348 1.00 60.75 71 GLU A CA 1
ATOM 573 C C . GLU A 1 71 ? -8.387 11.737 29.335 1.00 60.75 71 GLU A C 1
ATOM 575 O O . GLU A 1 71 ? -8.769 10.606 29.622 1.00 60.75 71 GLU A O 1
ATOM 580 N N . GLY A 1 72 ? -7.098 11.963 29.057 1.00 50.59 72 GLY A N 1
ATOM 581 C CA . GLY A 1 72 ? -6.096 10.911 28.857 1.00 50.59 72 GLY A CA 1
ATOM 582 C C . GLY A 1 72 ? -4.970 10.930 29.887 1.00 50.59 72 GLY A C 1
ATOM 583 O O . GLY A 1 72 ? -4.033 11.720 29.809 1.00 50.59 72 GLY A O 1
ATOM 584 N N . GLN A 1 73 ? -5.082 10.013 30.837 1.00 52.59 73 GLN A N 1
ATOM 585 C CA . GLN A 1 73 ? -4.121 9.602 31.854 1.00 52.59 73 GLN A CA 1
ATOM 586 C C . GLN A 1 73 ? -2.655 9.566 31.370 1.00 52.59 73 GLN A C 1
ATOM 588 O O . GLN A 1 73 ? -2.349 9.079 30.284 1.00 52.59 73 GLN A O 1
ATOM 593 N N . SER A 1 74 ? -1.749 10.065 32.219 1.00 50.06 74 SER A N 1
ATOM 594 C CA . SER A 1 74 ? -0.291 10.067 32.037 1.00 50.06 74 SER A CA 1
ATOM 595 C C . SER A 1 74 ? 0.243 8.722 31.528 1.00 50.06 74 SER A C 1
ATOM 597 O O . SER A 1 74 ? 0.307 7.747 32.278 1.00 50.06 74 SER A O 1
ATOM 599 N N . ILE A 1 75 ? 0.668 8.677 30.266 1.00 51.66 75 ILE A N 1
ATOM 600 C CA . ILE A 1 75 ? 1.547 7.625 29.756 1.00 51.66 75 ILE A CA 1
ATOM 601 C C . ILE A 1 75 ? 2.991 8.071 29.972 1.00 51.66 75 ILE A C 1
ATOM 603 O O . ILE A 1 75 ? 3.557 8.838 29.196 1.00 51.66 75 ILE A O 1
ATOM 607 N N . ASN A 1 76 ? 3.584 7.583 31.061 1.00 57.25 76 ASN A N 1
ATOM 608 C CA . ASN A 1 76 ? 5.028 7.601 31.252 1.00 57.25 76 ASN A CA 1
ATOM 609 C C . ASN A 1 76 ? 5.671 6.749 30.138 1.00 57.25 76 ASN A C 1
ATOM 611 O O . ASN A 1 76 ? 5.353 5.559 30.058 1.00 57.25 76 ASN A O 1
ATOM 615 N N . PRO A 1 77 ? 6.602 7.278 29.320 1.00 50.78 77 PRO A N 1
ATOM 616 C CA . PRO A 1 77 ? 7.282 6.529 28.250 1.00 50.78 77 PRO A CA 1
ATOM 617 C C . PRO A 1 77 ? 8.204 5.376 28.712 1.00 50.78 77 PRO A C 1
ATOM 619 O O . PRO A 1 77 ? 9.091 4.971 27.970 1.00 50.78 77 PRO A O 1
ATOM 622 N N . GLY A 1 78 ? 8.032 4.857 29.931 1.00 54.78 78 GLY A N 1
ATOM 623 C CA . GLY A 1 78 ? 8.889 3.840 30.549 1.00 54.78 78 GLY A CA 1
ATOM 624 C C . GLY A 1 78 ? 8.162 2.594 31.062 1.00 54.78 78 GLY A C 1
ATOM 625 O O . GLY A 1 78 ? 8.819 1.693 31.571 1.00 54.78 78 GLY A O 1
ATOM 626 N N . GLU A 1 79 ? 6.835 2.499 30.926 1.00 50.28 79 GLU A N 1
ATOM 627 C CA . GLU A 1 79 ? 6.076 1.304 31.318 1.00 50.28 79 GLU A CA 1
ATOM 628 C C . GLU A 1 79 ? 5.329 0.704 30.119 1.00 50.28 79 GLU A C 1
ATOM 630 O O . GLU A 1 79 ? 4.121 0.871 29.963 1.00 50.28 79 GLU A O 1
ATOM 635 N N . THR A 1 80 ? 6.025 -0.061 29.274 1.00 55.94 80 THR A N 1
ATOM 636 C CA . THR A 1 80 ? 5.367 -1.032 28.382 1.00 55.94 80 THR A CA 1
ATOM 637 C C . THR A 1 80 ? 4.813 -2.179 29.220 1.00 55.94 80 THR A C 1
ATOM 639 O O . THR A 1 80 ? 5.383 -3.268 29.288 1.00 55.94 80 THR A O 1
ATOM 642 N N . ARG A 1 81 ? 3.684 -1.942 29.890 1.00 61.06 81 ARG A N 1
ATOM 643 C CA . ARG A 1 81 ? 2.832 -3.043 30.335 1.00 61.06 81 ARG A CA 1
ATOM 644 C C . ARG A 1 81 ? 2.280 -3.706 29.070 1.00 61.06 81 ARG A C 1
ATOM 646 O O . ARG A 1 81 ? 1.831 -2.985 28.178 1.00 61.06 81 ARG A O 1
ATOM 653 N N . PRO A 1 82 ? 2.332 -5.042 28.941 1.00 64.31 82 PRO A N 1
ATOM 654 C CA . PRO A 1 82 ? 1.811 -5.713 27.760 1.00 64.31 82 PRO A CA 1
ATOM 655 C C . PRO A 1 82 ? 0.310 -5.436 27.653 1.00 64.31 82 PRO A C 1
ATOM 657 O O . PRO A 1 82 ? -0.485 -5.936 28.451 1.00 64.31 82 PRO A O 1
ATOM 660 N N . VAL A 1 83 ? -0.068 -4.609 26.678 1.00 73.56 83 VAL A N 1
ATOM 661 C CA . VAL A 1 83 ? -1.468 -4.371 26.331 1.00 73.56 83 VAL A CA 1
ATOM 662 C C . VAL A 1 83 ? -1.984 -5.663 25.714 1.00 73.56 83 VAL A C 1
ATOM 664 O O . VAL A 1 83 ? -1.535 -6.082 24.648 1.00 73.56 83 VAL A O 1
ATOM 667 N N . LYS A 1 84 ? -2.886 -6.343 26.424 1.00 81.88 84 LYS A N 1
ATOM 668 C CA . LYS A 1 84 ? -3.571 -7.520 25.891 1.00 81.88 84 LYS A CA 1
ATOM 669 C C . LYS A 1 84 ? -4.654 -7.039 24.933 1.00 81.88 84 LYS A C 1
ATOM 671 O O . LYS A 1 84 ? -5.589 -6.371 25.359 1.00 81.88 84 LYS A O 1
ATOM 676 N N . ILE A 1 85 ? -4.504 -7.386 23.661 1.00 89.50 85 ILE A N 1
ATOM 677 C CA . ILE A 1 85 ? -5.468 -7.097 22.599 1.00 89.50 85 ILE A CA 1
ATOM 678 C C . ILE A 1 85 ? -6.171 -8.402 22.227 1.00 89.50 85 ILE A C 1
ATOM 680 O O . ILE A 1 85 ? -5.522 -9.439 22.080 1.00 89.50 85 ILE A O 1
ATOM 684 N N . ASP A 1 86 ? -7.493 -8.358 22.083 1.00 93.75 86 ASP A N 1
ATOM 685 C CA . ASP A 1 86 ? -8.277 -9.497 21.611 1.00 93.75 86 ASP A CA 1
ATOM 686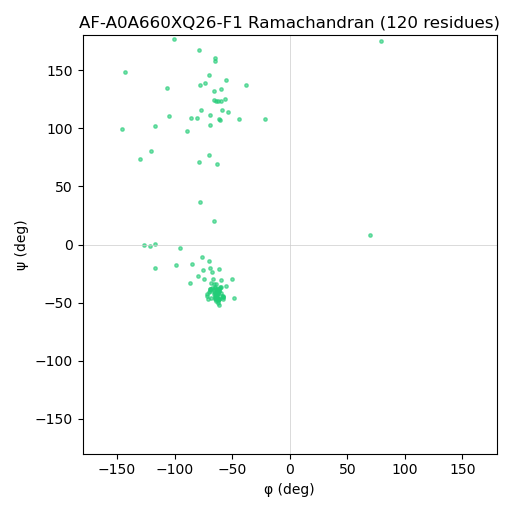 C C . ASP A 1 86 ? -8.207 -9.592 20.080 1.00 93.75 86 ASP A C 1
ATOM 688 O O . ASP A 1 86 ? -8.811 -8.797 19.361 1.00 93.75 86 ASP A O 1
ATOM 692 N N . LEU A 1 87 ? -7.497 -10.598 19.562 1.00 94.19 87 LEU A N 1
ATOM 693 C CA . LEU A 1 87 ? -7.328 -10.810 18.119 1.00 94.19 87 LEU A CA 1
ATOM 694 C C . LEU A 1 87 ? -8.649 -11.068 17.378 1.00 94.19 87 LEU A C 1
ATOM 696 O O . LEU A 1 87 ? -8.710 -10.879 16.161 1.00 94.19 87 LEU A O 1
ATOM 700 N N . ASN A 1 88 ? -9.708 -11.493 18.072 1.00 96.00 88 ASN A N 1
ATOM 701 C CA . ASN A 1 88 ? -10.997 -11.794 17.447 1.00 96.00 88 ASN A CA 1
ATOM 702 C C . ASN A 1 88 ? -11.834 -10.550 17.161 1.00 96.00 88 ASN A C 1
ATOM 704 O O . ASN A 1 88 ? -12.622 -10.560 16.216 1.00 96.00 88 ASN A O 1
ATOM 708 N N . SER A 1 89 ? -11.638 -9.487 17.937 1.00 95.19 89 SER A N 1
ATOM 709 C CA . SER A 1 89 ? -12.431 -8.258 17.856 1.00 95.19 89 SER A CA 1
ATOM 710 C C . SER A 1 89 ? -11.613 -7.027 17.459 1.00 95.19 89 SER A C 1
ATOM 712 O O . SER A 1 89 ? -12.186 -6.087 16.914 1.00 95.19 89 SER A O 1
ATOM 714 N N . ALA A 1 90 ? -10.285 -7.058 17.617 1.00 96.19 90 ALA A N 1
ATOM 715 C CA . ALA A 1 90 ? -9.412 -5.919 17.345 1.00 96.19 90 ALA A CA 1
ATOM 716 C C . ALA A 1 90 ? -9.554 -5.345 15.931 1.00 96.19 90 ALA A C 1
ATOM 718 O O . ALA A 1 90 ? -9.699 -6.078 14.942 1.00 96.19 90 ALA A O 1
ATOM 719 N N . THR A 1 91 ? -9.476 -4.024 15.853 1.00 95.94 91 THR A N 1
ATOM 720 C CA . THR A 1 91 ? -9.430 -3.235 14.622 1.00 95.94 91 THR A CA 1
ATOM 721 C C . THR A 1 91 ? -8.031 -3.251 14.001 1.00 95.94 91 THR A C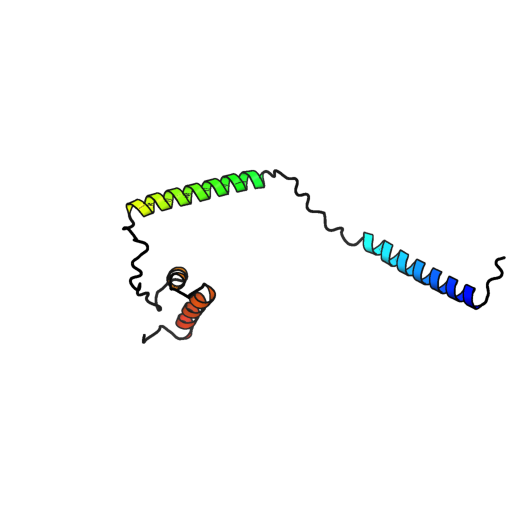 1
ATOM 723 O O . THR A 1 91 ? -7.055 -3.685 14.615 1.00 95.94 91 THR A O 1
ATOM 726 N N . LEU A 1 92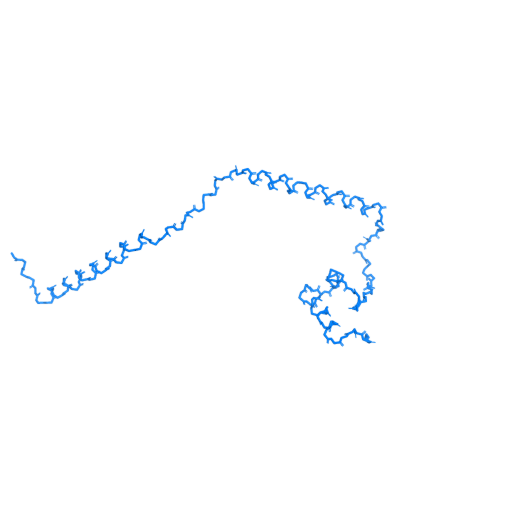 ? -7.920 -2.782 12.754 1.00 96.31 92 LEU A N 1
ATOM 727 C CA . LEU A 1 92 ? -6.639 -2.722 12.046 1.00 96.31 92 LEU A CA 1
ATOM 728 C C . LEU A 1 92 ? -5.604 -1.880 12.814 1.00 96.31 92 LEU A C 1
ATOM 730 O O . LEU A 1 92 ? -4.465 -2.315 12.972 1.00 96.31 92 LEU A O 1
ATOM 734 N N . ASP A 1 93 ? -6.021 -0.723 13.332 1.00 94.25 93 ASP A N 1
ATOM 735 C CA . ASP A 1 93 ? -5.146 0.211 14.046 1.00 94.25 93 ASP A CA 1
ATOM 736 C C . ASP A 1 93 ? -4.694 -0.347 15.402 1.00 94.25 93 ASP A C 1
ATOM 738 O O . ASP A 1 93 ? -3.521 -0.243 15.758 1.00 94.25 93 ASP A O 1
ATOM 742 N N . GLU A 1 94 ? -5.589 -1.019 16.133 1.00 93.81 94 GLU A N 1
ATOM 743 C CA . GLU A 1 94 ? -5.250 -1.694 17.393 1.00 93.81 94 GLU A CA 1
ATOM 744 C C . GLU A 1 94 ? -4.234 -2.819 17.173 1.00 93.81 94 GLU A C 1
ATOM 746 O O . GLU A 1 94 ? -3.282 -2.959 17.939 1.00 93.81 94 GLU A O 1
ATOM 751 N N . LEU A 1 95 ? -4.385 -3.596 16.097 1.00 95.25 95 LEU A N 1
ATOM 752 C CA . LEU A 1 95 ? -3.407 -4.620 15.733 1.00 95.25 95 LEU A CA 1
ATOM 753 C C . LEU A 1 95 ? -2.060 -4.001 15.342 1.00 95.25 95 LEU A C 1
ATOM 755 O O . LEU A 1 95 ? -1.022 -4.535 15.722 1.00 95.25 95 LEU A O 1
ATOM 759 N N . MET A 1 96 ? -2.058 -2.877 14.621 1.00 95.06 96 MET A N 1
ATOM 760 C CA . MET A 1 96 ? -0.834 -2.155 14.249 1.00 95.06 96 MET A CA 1
ATOM 761 C C . MET A 1 96 ? -0.121 -1.491 15.434 1.00 95.06 96 MET A C 1
ATOM 763 O O . MET A 1 96 ? 1.075 -1.217 15.351 1.00 95.06 96 MET A O 1
ATOM 767 N N . ALA A 1 97 ? -0.820 -1.251 16.546 1.00 91.50 97 ALA A N 1
ATOM 768 C CA . ALA A 1 97 ? -0.205 -0.765 17.778 1.00 91.50 97 ALA A CA 1
ATOM 769 C C . ALA A 1 97 ? 0.675 -1.831 18.463 1.00 91.50 97 ALA A C 1
ATOM 771 O O . ALA A 1 97 ? 1.473 -1.503 19.345 1.00 91.50 97 ALA A O 1
ATOM 772 N N . LEU A 1 98 ? 0.557 -3.106 18.069 1.00 90.69 98 LEU A N 1
ATOM 773 C CA . LEU A 1 98 ? 1.394 -4.179 18.595 1.00 90.69 98 LEU A CA 1
ATOM 774 C C . LEU A 1 98 ? 2.823 -4.098 18.034 1.00 90.69 98 LEU A C 1
ATOM 776 O O . LEU A 1 98 ? 3.027 -3.893 16.832 1.00 90.69 98 LEU A O 1
ATOM 780 N N . PRO A 1 99 ? 3.851 -4.338 18.869 1.00 90.06 99 PRO A N 1
ATOM 781 C CA . PRO A 1 99 ? 5.229 -4.330 18.405 1.00 90.06 99 PRO A CA 1
ATOM 782 C C . PRO A 1 99 ? 5.429 -5.386 17.311 1.00 90.06 99 PRO A C 1
ATOM 784 O O . PRO A 1 99 ? 5.047 -6.544 17.473 1.00 90.06 99 PRO A O 1
ATOM 787 N N . LYS A 1 100 ? 6.097 -4.988 16.219 1.00 92.62 100 LYS A N 1
ATOM 788 C CA . LYS A 1 100 ? 6.386 -5.820 15.031 1.00 92.62 100 LYS A CA 1
ATOM 789 C C . LYS A 1 100 ? 5.166 -6.164 14.161 1.00 92.62 100 LYS A C 1
ATOM 791 O O . LYS A 1 100 ? 5.313 -6.941 13.216 1.00 92.62 100 LYS A O 1
ATOM 796 N N . ILE A 1 101 ? 3.995 -5.582 14.419 1.00 94.69 101 ILE A N 1
ATOM 797 C CA . ILE A 1 101 ? 2.807 -5.753 13.578 1.00 94.69 101 ILE A CA 1
ATOM 798 C C . ILE A 1 101 ? 2.591 -4.487 12.747 1.00 94.69 101 ILE A C 1
ATOM 800 O O . ILE A 1 101 ? 2.258 -3.431 13.261 1.00 94.69 101 ILE A O 1
ATOM 804 N N . GLY A 1 102 ? 2.803 -4.599 11.436 1.00 94.94 102 GLY A N 1
ATOM 805 C CA . GLY A 1 102 ? 2.471 -3.547 10.472 1.00 94.94 102 GLY A CA 1
ATOM 806 C C . GLY A 1 102 ? 1.154 -3.825 9.746 1.00 94.94 102 GLY A C 1
ATOM 807 O O . GLY A 1 102 ? 0.567 -4.898 9.894 1.00 94.94 102 GLY A O 1
ATOM 808 N N . GLN A 1 103 ? 0.737 -2.890 8.891 1.00 97.12 103 GLN A N 1
ATOM 809 C CA . GLN A 1 103 ? -0.524 -2.933 8.136 1.00 97.12 103 GLN A CA 1
ATOM 810 C C . GLN A 1 103 ? -0.779 -4.271 7.423 1.00 97.12 103 GLN A C 1
ATOM 812 O O . GLN A 1 103 ? -1.863 -4.836 7.528 1.00 97.12 103 GLN A O 1
ATOM 817 N N . VAL A 1 104 ? 0.233 -4.816 6.738 1.00 97.62 104 VAL A N 1
ATOM 818 C CA . VAL A 1 104 ? 0.116 -6.090 6.006 1.00 97.62 104 VAL A CA 1
ATOM 819 C C . VAL A 1 104 ? -0.185 -7.253 6.954 1.00 97.62 104 VAL A C 1
ATOM 821 O O . VAL A 1 104 ? -1.024 -8.101 6.656 1.00 97.62 104 VAL A O 1
ATOM 824 N N . THR A 1 105 ? 0.491 -7.305 8.101 1.00 97.56 105 THR A N 1
ATOM 825 C CA . THR A 1 105 ? 0.290 -8.368 9.091 1.00 97.56 105 THR A CA 1
ATOM 826 C C . THR A 1 105 ? -1.055 -8.213 9.794 1.00 97.56 105 THR A C 1
ATOM 828 O O . THR A 1 105 ? -1.772 -9.198 9.933 1.00 97.56 105 THR A O 1
ATOM 831 N N . ALA A 1 106 ? -1.432 -6.988 10.167 1.00 97.88 106 ALA A N 1
ATOM 832 C CA . ALA A 1 106 ? -2.735 -6.694 10.755 1.00 97.88 106 ALA A CA 1
ATOM 833 C C . ALA A 1 106 ? -3.883 -7.116 9.820 1.00 97.88 106 ALA A C 1
ATOM 835 O O . ALA A 1 106 ? -4.800 -7.818 10.246 1.00 97.88 106 ALA A O 1
ATOM 836 N N . GLN A 1 107 ? -3.781 -6.803 8.524 1.00 98.19 107 GLN A N 1
ATOM 837 C CA . GLN A 1 107 ? -4.776 -7.222 7.537 1.00 98.19 107 GLN A CA 1
ATOM 838 C C . GLN A 1 107 ? -4.862 -8.749 7.420 1.00 98.19 107 GLN A C 1
ATOM 840 O O . GLN A 1 107 ? -5.956 -9.306 7.409 1.00 98.19 107 GLN A O 1
ATOM 845 N N . ARG A 1 108 ? -3.721 -9.452 7.415 1.00 97.88 108 ARG A N 1
ATOM 846 C CA . ARG A 1 108 ? -3.703 -10.926 7.388 1.00 97.88 108 ARG A CA 1
ATOM 847 C C . ARG A 1 108 ? -4.416 -11.548 8.590 1.00 97.88 108 ARG A C 1
ATOM 849 O O . ARG A 1 108 ? -5.070 -12.571 8.419 1.00 97.88 108 ARG A O 1
ATOM 856 N N . ILE A 1 109 ? -4.307 -10.955 9.782 1.00 97.06 109 ILE A N 1
ATOM 857 C CA . ILE A 1 109 ? -5.011 -11.425 10.989 1.00 97.06 109 ILE A CA 1
ATOM 858 C C . ILE A 1 109 ? -6.530 -11.283 10.811 1.00 97.06 109 ILE A C 1
ATOM 860 O O . ILE A 1 109 ? -7.273 -12.224 11.097 1.00 97.06 109 ILE A O 1
ATOM 864 N N . ILE A 1 110 ? -6.990 -10.137 10.298 1.00 97.50 110 ILE A N 1
ATOM 865 C CA . ILE A 1 110 ? -8.413 -9.882 10.024 1.00 97.50 110 ILE A CA 1
ATOM 866 C C . ILE A 1 110 ? -8.944 -10.861 8.969 1.00 97.50 110 ILE A C 1
ATOM 868 O O . ILE A 1 110 ? -9.985 -11.490 9.169 1.00 97.50 110 ILE A O 1
ATOM 872 N N . ASP A 1 111 ? -8.204 -11.044 7.877 1.00 97.94 111 ASP A N 1
ATOM 873 C CA . ASP A 1 111 ? -8.575 -11.966 6.805 1.00 97.94 111 ASP A CA 1
ATOM 874 C C . ASP A 1 111 ? -8.633 -13.414 7.307 1.00 97.94 111 ASP A C 1
ATOM 876 O O . ASP A 1 111 ? -9.531 -14.170 6.931 1.00 97.94 111 ASP A O 1
ATOM 880 N N . TYR A 1 112 ? -7.688 -13.807 8.167 1.00 97.75 112 TYR A N 1
ATOM 881 C CA . TYR A 1 112 ? -7.646 -15.137 8.766 1.00 97.75 112 TYR A CA 1
ATOM 882 C C . TYR A 1 112 ? -8.901 -15.405 9.600 1.00 97.75 112 TYR A C 1
ATOM 884 O O . TYR A 1 112 ? -9.585 -16.401 9.356 1.00 97.75 112 TYR A O 1
ATOM 892 N N . ARG A 1 113 ? -9.257 -14.501 10.528 1.00 96.25 113 ARG A N 1
ATOM 893 C CA . ARG A 1 113 ? -10.438 -14.703 11.387 1.00 96.25 113 ARG A CA 1
ATOM 894 C C . ARG A 1 113 ? -11.754 -14.671 10.607 1.00 96.25 113 ARG A C 1
ATOM 896 O O . ARG A 1 113 ? -12.700 -15.362 10.973 1.00 96.25 113 ARG A O 1
ATOM 903 N N . ALA A 1 114 ? -11.806 -13.920 9.504 1.00 96.31 114 ALA A N 1
ATOM 904 C CA . ALA A 1 114 ? -12.960 -13.903 8.609 1.00 96.31 114 ALA A CA 1
ATOM 905 C C . ALA A 1 114 ? -13.120 -15.224 7.834 1.00 96.31 114 ALA A C 1
ATOM 907 O O . ALA A 1 114 ? -14.238 -15.691 7.638 1.00 96.31 114 ALA A O 1
ATOM 908 N N . LYS A 1 115 ? -12.012 -15.842 7.402 1.00 97.19 115 LYS A N 1
ATOM 909 C CA . LYS A 1 115 ? -12.026 -17.067 6.581 1.00 97.19 115 LYS A CA 1
ATOM 910 C C . LYS A 1 115 ? -12.105 -18.359 7.389 1.00 97.19 115 LYS A C 1
ATOM 912 O O . LYS A 1 115 ? -12.646 -19.347 6.900 1.00 97.19 115 LYS A O 1
ATOM 917 N N . HIS A 1 116 ? -11.517 -18.386 8.579 1.00 95.31 116 HIS A N 1
ATOM 918 C CA . HIS A 1 116 ? -11.336 -19.613 9.363 1.00 95.31 116 HIS A CA 1
ATOM 919 C C . HIS A 1 116 ? -12.084 -19.593 10.701 1.00 95.31 116 HIS A C 1
ATOM 921 O O . HIS A 1 116 ? -12.053 -20.576 11.442 1.00 95.31 116 HIS A O 1
ATOM 927 N N . GLY A 1 117 ? -12.803 -18.504 10.985 1.00 93.38 117 GLY A N 1
ATOM 928 C CA . GLY A 1 117 ? -13.373 -18.231 12.298 1.00 93.38 117 GLY A CA 1
ATOM 929 C C . GLY A 1 117 ? -12.330 -17.669 13.267 1.00 93.38 117 GLY A C 1
ATOM 930 O O . GLY A 1 117 ? -11.148 -17.554 12.948 1.00 93.38 117 GLY A O 1
ATOM 931 N N . GLY A 1 118 ? -12.780 -17.290 14.464 1.00 92.81 118 GLY A N 1
ATOM 932 C CA . GLY A 1 118 ? -11.913 -16.700 15.484 1.00 92.81 118 GLY A CA 1
ATOM 933 C C . GLY A 1 118 ? -10.826 -17.643 16.022 1.00 92.81 118 GLY A C 1
ATOM 934 O O . GLY A 1 118 ? -10.955 -18.869 15.987 1.00 92.81 118 GLY A O 1
ATOM 935 N N . PHE A 1 119 ? -9.768 -17.053 16.576 1.00 94.94 119 PHE A N 1
ATOM 936 C CA . PHE A 1 119 ? -8.718 -17.717 17.342 1.00 94.94 119 PHE A CA 1
ATOM 937 C C . PHE A 1 119 ? -9.297 -18.284 18.644 1.00 94.94 119 PHE A C 1
ATOM 939 O O . PHE A 1 119 ? -9.901 -17.556 19.433 1.00 94.94 119 PHE A O 1
ATOM 946 N N . LYS A 1 120 ? -9.115 -19.591 18.863 1.00 92.69 120 LYS A N 1
ATOM 947 C CA . LYS A 1 120 ? -9.681 -20.326 20.011 1.00 92.69 120 LYS A CA 1
ATOM 948 C C . LYS A 1 120 ? -8.692 -20.532 21.160 1.00 92.69 120 LYS A C 1
ATOM 950 O O . LYS A 1 120 ? -9.107 -20.853 22.267 1.00 92.69 120 LYS A O 1
ATOM 955 N N . THR A 1 121 ? -7.400 -20.378 20.895 1.00 87.00 121 THR A N 1
ATOM 956 C CA . THR A 1 121 ? -6.303 -20.635 21.836 1.00 87.00 121 THR A CA 1
ATOM 957 C C . THR A 1 121 ? -5.201 -19.603 21.626 1.00 87.00 121 THR A C 1
ATOM 959 O O . THR A 1 121 ? -5.014 -19.141 20.498 1.00 87.00 121 THR A O 1
ATOM 962 N N . VAL A 1 122 ? -4.493 -19.264 22.705 1.00 73.81 122 VAL A N 1
ATOM 963 C CA . VAL A 1 122 ? -3.346 -18.340 22.728 1.00 73.81 122 VAL A CA 1
ATOM 964 C C . VAL A 1 122 ? -2.064 -19.129 22.931 1.00 73.81 122 VAL A C 1
ATOM 966 O O . VAL A 1 122 ? -2.106 -20.069 23.755 1.00 73.81 122 VAL A O 1
#

Secondary structure (DSSP, 8-state):
-----HHHHHHHHHHHHHHHHHHHHHHHHTTS------------HHHHHHHHHHHHHHHHHHHHHHHHHHH-----TT--------TTT--HHHHHTSTT--HHHHHHHHHHHHHH------

Mean predicted aligned error: 20.28 Å

Nearest PDB structures (foldseek):
  8dss-assembly1_B  TM=9.323E-01  e=2.196E-02  Geobacillus stearothermophilus ATCC 7953
  5nwl-assembly1_F  TM=7.477E-01  e=1.217E+00  Homo sapiens

Foldseek 3Di:
DPPDDPVVVVVVVVVVVCVVVVVVVVVVVVPPDDPPPPPPDDPDPVVVVVVVVVVVVVVVVVVVVVVCVVVPDDDDVPDPPPDDDALLPDDQVRQCVDPPGDNVNSVVSVVCCVVPNGDPDD

Solvent-accessible surface area (backbone atoms only — not comparable to full-atom values): 7702 Å² total; per-residue (Å²): 129,86,89,67,51,78,66,54,55,50,51,52,53,52,52,52,50,52,48,54,53,49,52,52,54,56,61,56,53,76,73,54,77,76,77,74,78,82,74,91,78,64,95,36,72,64,55,55,52,48,49,55,50,50,54,50,50,52,52,50,50,54,51,51,51,54,55,45,61,78,75,49,78,89,80,63,99,81,66,88,67,84,81,85,75,56,82,75,75,58,51,62,68,64,41,36,70,39,89,95,32,45,70,73,54,25,49,50,51,53,52,45,35,72,75,73,45,64,81,89,78,132

pLDDT: mean 80.35, std 15.25, range [48.88, 98.19]